Protein AF-C7T5E8-F1 (afdb_monomer_lite)

Structure (mmCIF, N/CA/C/O backbone):
data_AF-C7T5E8-F1
#
_entry.id   AF-C7T5E8-F1
#
loop_
_atom_site.group_PDB
_atom_site.id
_atom_site.type_symbol
_atom_site.label_atom_id
_atom_site.label_alt_id
_atom_site.label_comp_id
_atom_site.label_asym_id
_atom_site.label_entity_id
_atom_site.label_seq_id
_atom_site.pdbx_PDB_ins_code
_atom_site.Cartn_x
_atom_site.Cartn_y
_atom_site.Cartn_z
_atom_site.occupancy
_atom_site.B_iso_or_equiv
_atom_site.auth_seq_id
_atom_site.auth_comp_id
_atom_site.auth_asym_id
_atom_site.auth_atom_id
_atom_site.pdbx_PDB_model_num
ATOM 1 N N . GLY A 1 1 ? 36.983 26.456 6.363 1.00 37.44 1 GLY A N 1
ATOM 2 C CA . GLY A 1 1 ? 35.612 26.609 5.858 1.00 37.44 1 GLY A CA 1
ATOM 3 C C . GLY A 1 1 ? 35.593 26.128 4.434 1.00 37.44 1 GLY A C 1
ATOM 4 O O . GLY A 1 1 ? 36.144 26.817 3.593 1.00 37.44 1 GLY A O 1
ATOM 5 N N . ASN A 1 2 ? 35.015 24.954 4.187 1.00 31.14 2 ASN A N 1
ATOM 6 C CA . ASN A 1 2 ? 34.846 24.414 2.842 1.00 31.14 2 ASN A CA 1
ATOM 7 C C . ASN A 1 2 ? 33.352 24.283 2.570 1.00 31.14 2 ASN A C 1
ATOM 9 O O . ASN A 1 2 ? 32.619 23.663 3.335 1.00 31.14 2 ASN A O 1
ATOM 13 N N . ARG A 1 3 ? 32.925 24.956 1.505 1.00 38.81 3 ARG A N 1
ATOM 14 C CA . ARG A 1 3 ? 31.552 25.073 1.037 1.00 38.81 3 ARG A CA 1
ATOM 15 C C . ARG A 1 3 ? 31.352 23.960 0.006 1.00 38.81 3 ARG A C 1
ATOM 17 O O . ARG A 1 3 ? 31.847 24.087 -1.107 1.00 38.81 3 ARG A O 1
ATOM 24 N N . PHE A 1 4 ? 30.701 22.866 0.393 1.00 39.06 4 PHE A N 1
ATOM 25 C CA . PHE A 1 4 ? 30.144 21.918 -0.571 1.00 39.06 4 PHE A CA 1
ATOM 26 C C . PHE A 1 4 ? 28.792 22.470 -1.017 1.00 39.06 4 PHE A C 1
ATOM 28 O O . PHE A 1 4 ? 27.880 22.640 -0.211 1.00 39.06 4 PHE A O 1
ATOM 35 N N . THR A 1 5 ? 28.705 22.836 -2.290 1.00 43.44 5 THR A N 1
ATOM 36 C CA . THR A 1 5 ? 27.453 23.150 -2.972 1.00 43.44 5 THR A CA 1
ATOM 37 C C . THR A 1 5 ? 26.668 21.851 -3.115 1.00 43.44 5 THR A C 1
ATOM 39 O O . THR A 1 5 ? 27.088 20.956 -3.841 1.00 43.44 5 THR A O 1
ATOM 42 N N . SER A 1 6 ? 25.578 21.730 -2.357 1.00 35.44 6 SER A N 1
ATOM 43 C CA . SER A 1 6 ? 24.585 20.672 -2.534 1.00 35.44 6 SER A CA 1
ATOM 44 C C . SER A 1 6 ? 23.783 20.997 -3.786 1.00 35.44 6 SER A C 1
ATOM 46 O O . SER A 1 6 ? 23.146 22.050 -3.839 1.00 35.44 6 SER A O 1
ATOM 48 N N . ASP A 1 7 ? 23.838 20.113 -4.778 1.00 33.31 7 ASP A N 1
ATOM 49 C CA . ASP A 1 7 ? 22.988 20.181 -5.960 1.00 33.31 7 ASP A CA 1
ATOM 50 C C . ASP A 1 7 ? 21.516 20.186 -5.537 1.00 33.31 7 ASP A C 1
ATOM 52 O O . ASP A 1 7 ? 21.043 19.325 -4.790 1.00 33.31 7 ASP A O 1
ATOM 56 N N . HIS A 1 8 ? 20.802 21.206 -6.003 1.00 39.38 8 HIS A N 1
ATOM 57 C CA . HIS A 1 8 ? 19.356 21.285 -5.938 1.00 39.38 8 HIS A CA 1
ATOM 58 C C . HIS A 1 8 ? 18.768 20.284 -6.935 1.00 39.38 8 HIS A C 1
ATOM 60 O O . HIS A 1 8 ? 18.834 20.497 -8.142 1.00 39.38 8 HIS A O 1
ATOM 66 N N . ILE A 1 9 ? 18.143 19.221 -6.430 1.00 43.09 9 ILE A N 1
ATOM 67 C CA . ILE A 1 9 ? 17.154 18.458 -7.195 1.00 43.09 9 ILE A CA 1
ATOM 68 C C . ILE A 1 9 ? 15.822 19.188 -7.020 1.00 43.09 9 ILE A C 1
ATOM 70 O O . ILE A 1 9 ? 15.066 18.927 -6.087 1.00 43.09 9 ILE A O 1
ATOM 74 N N . THR A 1 10 ? 15.562 20.160 -7.887 1.00 44.50 10 THR A N 1
ATOM 75 C CA . THR A 1 10 ? 14.206 20.646 -8.150 1.00 44.50 10 THR A CA 1
ATOM 76 C C . THR A 1 10 ? 13.697 19.899 -9.365 1.00 44.50 10 THR A C 1
ATOM 78 O O . THR A 1 10 ? 14.121 20.194 -10.478 1.00 44.50 10 THR A O 1
ATOM 81 N N . ASP A 1 11 ? 12.817 18.930 -9.140 1.00 36.00 11 ASP A N 1
ATOM 82 C CA . ASP A 1 11 ? 12.003 18.363 -10.210 1.00 36.00 11 ASP A CA 1
ATOM 83 C C . ASP A 1 11 ? 10.644 17.944 -9.641 1.00 36.00 11 ASP A C 1
ATOM 85 O O . ASP A 1 11 ? 10.347 16.765 -9.455 1.00 36.00 11 ASP A O 1
ATOM 89 N N . VAL A 1 12 ? 9.851 18.954 -9.278 1.00 49.16 12 VAL A N 1
ATOM 90 C CA . VAL A 1 12 ? 8.393 18.880 -9.149 1.00 49.16 12 VAL A CA 1
ATOM 91 C C . VAL A 1 12 ? 7.852 20.260 -9.508 1.00 49.16 12 VAL A C 1
ATOM 93 O O . VAL A 1 12 ? 8.159 21.218 -8.809 1.00 49.16 12 VAL A O 1
ATOM 96 N N . GLU A 1 13 ? 7.061 20.355 -10.578 1.00 35.94 13 GLU A N 1
ATOM 97 C CA . GLU A 1 13 ? 5.831 21.163 -10.587 1.00 35.94 13 GLU A CA 1
ATOM 98 C C . GLU A 1 13 ? 5.009 20.883 -11.858 1.00 35.94 13 GLU A C 1
ATOM 100 O O . GLU A 1 13 ? 5.170 21.507 -12.906 1.00 35.94 13 GLU A O 1
ATOM 105 N N . VAL A 1 14 ? 4.074 19.935 -11.749 1.00 39.88 14 VAL A N 1
ATOM 106 C CA . VAL A 1 14 ? 2.781 20.043 -12.435 1.00 39.88 14 VAL A CA 1
ATOM 107 C C . VAL A 1 14 ? 1.782 20.407 -11.345 1.00 39.88 14 VAL A C 1
ATOM 109 O O . VAL A 1 14 ? 1.580 19.648 -10.402 1.00 39.88 14 VAL A O 1
ATOM 112 N N . GLY A 1 15 ? 1.222 21.611 -11.453 1.00 36.84 15 GLY A N 1
ATOM 113 C CA . GLY A 1 15 ? 0.346 22.219 -10.459 1.00 36.84 15 GLY A CA 1
ATOM 114 C C . GLY A 1 15 ? -0.993 21.503 -10.304 1.00 36.84 15 GLY A C 1
ATOM 115 O O . GLY A 1 15 ? -1.971 21.845 -10.965 1.00 36.84 15 GLY A O 1
ATOM 116 N N . HIS A 1 16 ? -1.050 20.584 -9.350 1.00 42.09 16 HIS A N 1
ATOM 117 C CA . HIS A 1 16 ? -2.255 20.306 -8.583 1.00 42.09 16 HIS A CA 1
ATOM 118 C C . HIS A 1 16 ? -1.984 20.751 -7.148 1.00 42.09 16 HIS A C 1
ATOM 120 O O . HIS A 1 16 ? -0.880 20.563 -6.647 1.00 42.09 16 HIS A O 1
ATOM 126 N N . ALA A 1 17 ? -2.956 21.393 -6.497 1.00 45.25 17 ALA A N 1
ATOM 127 C CA . ALA A 1 17 ? -2.872 21.625 -5.061 1.00 45.25 17 ALA A CA 1
ATOM 128 C C . ALA A 1 17 ? -2.722 20.251 -4.392 1.00 45.25 17 ALA A C 1
ATOM 130 O O . ALA A 1 17 ? -3.687 19.491 -4.360 1.00 45.25 17 ALA A O 1
ATOM 131 N N . GLU A 1 18 ? -1.504 19.895 -3.975 1.00 59.78 18 GLU A N 1
ATOM 132 C CA . GLU A 1 18 ? -1.230 18.592 -3.375 1.00 59.78 18 GLU A CA 1
ATOM 133 C C . GLU A 1 18 ? -2.050 18.488 -2.090 1.00 59.78 18 GLU A C 1
ATOM 135 O O . GLU A 1 18 ? -1.836 19.236 -1.130 1.00 59.78 18 GLU A O 1
ATOM 140 N N . GLU A 1 19 ? -3.038 17.592 -2.080 1.00 67.31 19 GLU A N 1
ATOM 141 C CA . GLU A 1 19 ? -3.729 17.262 -0.843 1.00 67.31 19 GLU A CA 1
ATOM 142 C C . GLU A 1 19 ? -2.700 16.708 0.148 1.00 67.31 19 GLU A C 1
ATOM 144 O O . GLU A 1 19 ? -1.931 15.806 -0.202 1.00 67.31 19 GLU A O 1
ATOM 149 N N . PRO A 1 20 ? -2.656 17.223 1.388 1.00 82.94 20 PRO A N 1
ATOM 150 C CA . PRO A 1 20 ? -1.649 16.792 2.340 1.00 82.94 20 PRO A CA 1
ATOM 151 C C . PRO A 1 20 ? -1.809 15.297 2.632 1.00 82.94 20 PRO A C 1
ATOM 153 O O . PRO A 1 20 ? -2.907 14.812 2.892 1.00 82.94 20 PRO A O 1
ATOM 156 N N . LEU A 1 21 ? -0.707 14.549 2.628 1.00 90.00 21 LEU A N 1
ATOM 157 C CA . LEU A 1 21 ? -0.722 13.161 3.084 1.00 90.00 21 LEU A CA 1
ATOM 158 C C . LEU A 1 21 ? -1.033 13.093 4.582 1.00 90.00 21 LEU A C 1
ATOM 160 O O . LEU A 1 21 ? -0.617 13.946 5.370 1.00 90.00 21 LEU A O 1
ATOM 164 N N . SER A 1 22 ? -1.704 12.019 4.997 1.00 93.25 22 SER A N 1
ATOM 165 C CA . SER A 1 22 ? -1.879 11.725 6.417 1.00 93.25 22 SER A CA 1
ATOM 166 C C . SER A 1 22 ? -0.536 11.424 7.101 1.00 93.25 22 SER A C 1
ATOM 168 O O . SER A 1 22 ? 0.485 11.173 6.444 1.00 93.25 22 SER A O 1
ATOM 170 N N . PHE A 1 23 ? -0.526 11.400 8.436 1.00 92.12 23 PHE A N 1
ATOM 171 C CA . PHE A 1 23 ? 0.673 11.059 9.205 1.00 92.12 23 PHE A CA 1
ATOM 172 C C . PHE A 1 23 ? 1.194 9.655 8.859 1.00 92.12 23 PHE A C 1
ATOM 174 O O . PHE A 1 23 ? 2.372 9.493 8.523 1.00 92.12 23 PHE A O 1
ATOM 181 N N . THR A 1 24 ? 0.316 8.647 8.888 1.00 95.19 24 THR A N 1
ATOM 182 C CA . THR A 1 24 ? 0.683 7.263 8.559 1.00 95.19 24 THR A CA 1
ATOM 183 C C . THR A 1 24 ? 1.133 7.142 7.103 1.00 95.19 24 THR A C 1
ATOM 185 O O . THR A 1 24 ? 2.181 6.545 6.846 1.00 95.19 24 THR A O 1
ATOM 188 N N . SER A 1 25 ? 0.428 7.790 6.166 1.00 96.00 25 SER A N 1
ATOM 189 C CA . SER A 1 25 ? 0.789 7.802 4.741 1.00 96.00 25 SER A CA 1
ATOM 190 C C . SER A 1 25 ? 2.189 8.382 4.518 1.00 96.00 25 SER A C 1
ATOM 192 O O . SER A 1 25 ? 3.021 7.786 3.837 1.00 96.00 25 SER A O 1
ATOM 194 N N . SER A 1 26 ? 2.485 9.510 5.170 1.00 95.62 26 SER A N 1
ATOM 195 C CA . SER A 1 26 ? 3.789 10.178 5.104 1.00 95.62 26 SER A CA 1
ATOM 196 C C . SER A 1 26 ? 4.918 9.309 5.655 1.00 95.62 26 SER A C 1
ATOM 198 O O . SER A 1 26 ? 6.021 9.298 5.108 1.00 95.62 26 SER A O 1
ATOM 200 N N . SER A 1 27 ? 4.667 8.585 6.750 1.00 95.81 27 SER A N 1
ATOM 201 C CA . SER A 1 27 ? 5.660 7.680 7.333 1.00 95.81 27 SER A CA 1
ATOM 202 C C . SER A 1 27 ? 5.959 6.504 6.404 1.00 95.81 27 SER A C 1
ATOM 204 O O . SER A 1 27 ? 7.127 6.177 6.208 1.00 95.81 27 SER A O 1
ATOM 206 N N . ILE A 1 28 ? 4.926 5.889 5.819 1.00 97.38 28 ILE A N 1
ATOM 207 C CA . ILE A 1 28 ? 5.077 4.777 4.870 1.00 97.38 28 ILE A CA 1
ATOM 208 C C . ILE A 1 28 ? 5.841 5.236 3.631 1.00 97.38 28 ILE A C 1
ATOM 210 O O . ILE A 1 28 ? 6.811 4.587 3.243 1.00 97.38 28 ILE A O 1
ATOM 214 N N . LEU A 1 29 ? 5.445 6.371 3.044 1.00 97.44 29 LEU A N 1
ATOM 215 C CA . LEU A 1 29 ? 6.099 6.940 1.869 1.00 97.44 29 LEU A CA 1
ATOM 216 C C . LEU A 1 29 ? 7.603 7.110 2.098 1.00 97.44 29 LEU A C 1
ATOM 218 O O . LEU A 1 29 ? 8.402 6.639 1.294 1.00 97.44 29 LEU A O 1
ATOM 222 N N . LYS A 1 30 ? 7.996 7.725 3.220 1.00 97.25 30 LYS A N 1
ATOM 223 C CA . LYS A 1 30 ? 9.412 7.918 3.564 1.00 97.25 30 LYS A CA 1
ATOM 224 C C . LYS A 1 30 ? 10.162 6.591 3.655 1.00 97.25 30 LYS A C 1
ATOM 226 O O . LYS A 1 30 ? 11.250 6.474 3.102 1.00 97.25 30 LYS A O 1
ATOM 231 N N . SER A 1 31 ? 9.583 5.583 4.310 1.00 97.12 31 SER A N 1
ATOM 232 C CA . SER A 1 31 ? 10.197 4.253 4.401 1.00 97.12 31 SER A CA 1
ATOM 233 C C . SER A 1 31 ? 10.366 3.591 3.031 1.00 97.12 31 SER A C 1
ATOM 235 O O . SER A 1 31 ? 11.420 3.020 2.762 1.00 97.12 31 SER A O 1
ATOM 237 N N . LEU A 1 32 ? 9.365 3.694 2.152 1.00 96.56 32 LEU A N 1
ATOM 238 C CA . LEU A 1 32 ? 9.436 3.157 0.791 1.00 96.56 32 LEU A CA 1
ATOM 239 C C . LEU A 1 32 ? 10.458 3.900 -0.073 1.00 96.56 32 LEU A C 1
ATOM 241 O O . LEU A 1 32 ? 11.189 3.261 -0.824 1.00 96.56 32 LEU A O 1
ATOM 245 N N . MET A 1 33 ? 10.541 5.228 0.042 1.00 95.25 33 MET A N 1
ATOM 246 C CA . MET A 1 33 ? 11.537 6.029 -0.671 1.00 95.25 33 MET A CA 1
ATOM 247 C C . MET A 1 33 ? 12.959 5.632 -0.278 1.00 95.25 33 MET A C 1
ATOM 249 O O . MET A 1 33 ? 13.764 5.379 -1.168 1.00 95.25 33 MET A O 1
ATOM 253 N N . ILE A 1 34 ? 13.233 5.480 1.022 1.00 95.19 34 ILE A N 1
ATOM 254 C CA . ILE A 1 34 ? 14.541 5.025 1.519 1.00 95.19 34 ILE A CA 1
ATOM 255 C C . ILE A 1 34 ? 14.853 3.619 0.992 1.00 95.19 34 ILE A C 1
ATOM 257 O O . ILE A 1 34 ? 15.918 3.391 0.429 1.00 95.19 34 ILE A O 1
ATOM 261 N N . ALA A 1 35 ? 13.915 2.673 1.102 1.00 93.44 35 ALA A N 1
ATOM 262 C CA . ALA A 1 35 ? 14.122 1.316 0.590 1.00 93.44 35 ALA A CA 1
ATOM 263 C C . ALA A 1 35 ? 14.389 1.300 -0.926 1.00 93.44 35 ALA A C 1
ATOM 265 O O . ALA A 1 35 ? 15.216 0.534 -1.412 1.00 93.44 35 ALA A O 1
ATOM 266 N N . LYS A 1 36 ? 13.705 2.167 -1.679 1.00 91.69 36 LYS A N 1
ATOM 267 C CA . LYS A 1 36 ? 13.904 2.355 -3.117 1.00 91.69 36 LYS A CA 1
ATOM 268 C C . LYS A 1 36 ? 15.282 2.955 -3.434 1.00 91.69 36 LYS A C 1
ATOM 270 O O . LYS A 1 36 ? 15.929 2.488 -4.364 1.00 91.69 36 LYS A O 1
ATOM 275 N N . GLU A 1 37 ? 15.735 3.957 -2.684 1.00 92.75 37 GLU A N 1
ATOM 276 C CA . GLU A 1 37 ? 17.076 4.554 -2.830 1.00 92.75 37 GLU A CA 1
ATOM 277 C C . GLU A 1 37 ? 18.184 3.519 -2.580 1.00 92.75 37 GLU A C 1
ATOM 279 O O . GLU A 1 37 ? 19.159 3.457 -3.326 1.00 92.75 37 GLU A O 1
ATOM 284 N N . GLU A 1 38 ? 17.996 2.626 -1.607 1.00 91.25 38 GLU A N 1
ATOM 285 C CA . GLU A 1 38 ? 18.922 1.514 -1.371 1.00 91.25 38 GLU A CA 1
ATOM 286 C C . GLU A 1 38 ? 18.974 0.534 -2.558 1.00 91.25 38 GLU A C 1
ATOM 288 O O . GLU A 1 38 ? 20.048 0.028 -2.889 1.00 91.25 38 GLU A O 1
ATOM 293 N N . LEU A 1 39 ? 17.856 0.284 -3.252 1.00 89.56 39 LEU A N 1
ATOM 294 C CA . LEU A 1 39 ? 17.866 -0.528 -4.479 1.00 89.56 39 LEU A CA 1
ATOM 295 C C . LEU A 1 39 ? 18.622 0.155 -5.625 1.00 89.56 39 LEU A C 1
ATOM 297 O O . LEU A 1 39 ? 19.352 -0.518 -6.359 1.00 89.56 39 LEU A O 1
ATOM 301 N N . GLU A 1 40 ? 18.449 1.472 -5.774 1.00 88.31 40 GLU A N 1
ATOM 302 C CA . GLU A 1 40 ? 19.164 2.287 -6.766 1.00 88.31 40 GLU A CA 1
ATOM 303 C C . GLU A 1 40 ? 20.674 2.225 -6.532 1.00 88.31 40 GLU A C 1
ATOM 305 O O . GLU A 1 40 ? 21.433 1.971 -7.470 1.00 88.31 40 GLU A O 1
ATOM 310 N N . LEU A 1 41 ? 21.102 2.389 -5.277 1.00 88.38 41 LEU A N 1
ATOM 311 C CA . LEU A 1 41 ? 22.512 2.388 -4.894 1.00 88.38 41 LEU A CA 1
ATOM 312 C C . LEU A 1 41 ? 23.197 1.048 -5.191 1.00 88.38 41 LEU A C 1
ATOM 314 O O . LEU A 1 41 ? 24.318 1.016 -5.698 1.00 88.38 41 LEU A O 1
ATOM 318 N N . HIS A 1 42 ? 22.527 -0.064 -4.892 1.00 81.25 42 HIS A N 1
ATOM 319 C CA . HIS A 1 42 ? 23.107 -1.401 -5.024 1.00 81.25 42 HIS A CA 1
ATOM 320 C C . HIS A 1 42 ? 22.947 -2.005 -6.429 1.00 81.25 42 HIS A C 1
ATOM 322 O O . HIS A 1 42 ? 23.328 -3.158 -6.640 1.00 81.25 42 HIS A O 1
ATOM 328 N N . ALA A 1 43 ? 22.389 -1.250 -7.389 1.00 71.25 43 ALA A N 1
ATOM 329 C CA . ALA A 1 43 ? 22.123 -1.684 -8.763 1.00 71.25 43 ALA A CA 1
ATOM 330 C C . ALA A 1 43 ? 21.449 -3.069 -8.838 1.00 71.25 43 ALA A C 1
ATOM 332 O O . ALA A 1 43 ? 21.745 -3.883 -9.721 1.00 71.25 43 ALA A O 1
ATOM 333 N N . ILE A 1 44 ? 20.545 -3.349 -7.893 1.00 70.00 44 ILE A N 1
ATOM 334 C CA . ILE A 1 44 ? 19.860 -4.637 -7.779 1.00 70.00 44 ILE A CA 1
ATOM 335 C C . ILE A 1 44 ? 18.876 -4.750 -8.947 1.00 70.00 44 ILE A C 1
ATOM 337 O O . ILE A 1 44 ? 17.741 -4.290 -8.885 1.00 70.00 44 ILE A O 1
ATOM 341 N N . ARG A 1 45 ? 19.322 -5.358 -10.049 1.00 61.28 45 ARG A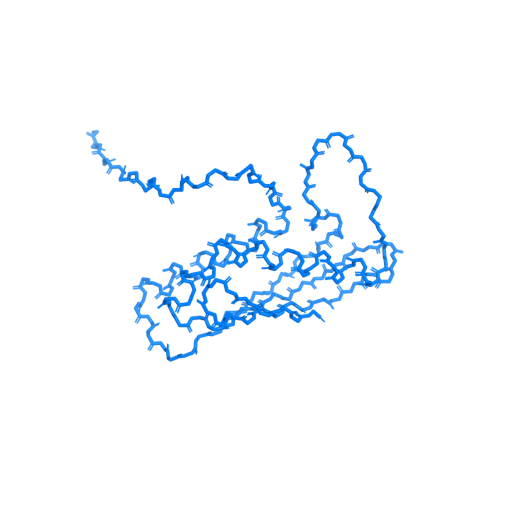 N 1
ATOM 342 C CA . ARG A 1 45 ? 18.491 -5.655 -11.224 1.00 61.28 45 ARG A CA 1
ATOM 343 C C . ARG A 1 45 ? 17.921 -7.058 -11.117 1.00 61.28 45 ARG A C 1
ATOM 345 O O . ARG A 1 45 ? 18.389 -7.985 -11.775 1.00 61.28 45 ARG A O 1
ATOM 352 N N . THR A 1 46 ? 16.911 -7.223 -10.276 1.00 67.44 46 THR A N 1
ATOM 353 C CA . THR A 1 46 ? 16.065 -8.418 -10.318 1.00 67.44 46 THR A CA 1
ATOM 354 C C . THR A 1 46 ? 14.932 -8.186 -11.317 1.00 67.44 46 THR A C 1
ATOM 356 O O . THR A 1 46 ? 14.489 -7.059 -11.511 1.00 67.44 46 THR A O 1
ATOM 359 N N . GLY A 1 47 ? 14.471 -9.244 -11.991 1.00 74.00 47 GLY A N 1
ATOM 360 C CA . GLY A 1 47 ? 13.369 -9.120 -12.956 1.00 74.00 47 GLY A CA 1
ATOM 361 C C . GLY A 1 47 ? 12.040 -8.715 -12.308 1.00 74.00 47 GLY A C 1
ATOM 362 O O . GLY A 1 47 ? 11.221 -8.081 -12.963 1.00 74.00 47 GLY A O 1
ATOM 363 N N . HIS A 1 48 ? 11.851 -9.047 -11.024 1.00 84.25 48 HIS A N 1
ATOM 364 C CA . HIS A 1 48 ? 10.671 -8.717 -10.225 1.00 84.25 48 HIS A CA 1
ATOM 365 C C . HIS A 1 48 ? 11.071 -8.557 -8.751 1.00 84.25 48 HIS A C 1
ATOM 367 O O . HIS A 1 48 ? 11.405 -9.537 -8.083 1.00 84.25 48 HIS A O 1
ATOM 373 N N . SER A 1 49 ? 11.057 -7.325 -8.247 1.00 90.44 49 SER A N 1
ATOM 374 C CA . SER A 1 49 ? 11.269 -7.000 -6.834 1.00 90.44 49 SER A CA 1
ATOM 375 C C . SER A 1 49 ? 9.944 -6.809 -6.103 1.00 90.44 49 SER A C 1
ATOM 377 O O . SER A 1 49 ? 9.004 -6.217 -6.638 1.00 90.44 49 SER A O 1
ATOM 379 N N . HIS A 1 50 ? 9.906 -7.253 -4.847 1.00 94.00 50 HIS A N 1
ATOM 380 C CA . HIS A 1 50 ? 8.807 -7.018 -3.917 1.00 94.00 50 HIS A CA 1
ATOM 381 C C . HIS A 1 50 ? 9.351 -6.361 -2.643 1.00 94.00 50 HIS A C 1
ATOM 383 O O . HIS A 1 50 ? 10.306 -6.859 -2.048 1.00 94.00 50 HIS A O 1
ATOM 389 N N . MET A 1 51 ? 8.747 -5.246 -2.229 1.00 95.19 51 MET A N 1
ATOM 390 C CA . MET A 1 51 ? 9.029 -4.590 -0.949 1.00 95.19 51 MET A CA 1
ATOM 391 C C . MET A 1 51 ? 7.964 -4.927 0.096 1.00 95.19 51 MET A C 1
ATOM 393 O O . MET A 1 51 ? 6.777 -4.826 -0.183 1.00 95.19 51 MET A O 1
ATOM 397 N N . TYR A 1 52 ? 8.378 -5.240 1.321 1.00 97.19 52 TYR A N 1
ATOM 398 C CA . TYR A 1 52 ? 7.468 -5.478 2.442 1.00 97.19 52 TYR A CA 1
ATOM 399 C C . TYR A 1 52 ? 7.812 -4.554 3.613 1.00 97.19 52 TYR A C 1
ATOM 401 O O . TYR A 1 52 ? 8.951 -4.541 4.083 1.00 97.19 52 TYR A O 1
ATOM 409 N N . LEU A 1 53 ? 6.821 -3.810 4.104 1.00 97.62 53 LEU A N 1
ATOM 410 C CA . LEU A 1 53 ? 6.933 -2.929 5.263 1.00 97.62 53 LEU A CA 1
ATOM 411 C C . LEU A 1 53 ? 5.981 -3.391 6.372 1.00 97.62 53 LEU A C 1
ATOM 413 O O . LEU A 1 53 ? 4.773 -3.495 6.180 1.00 97.62 53 LEU A O 1
ATOM 417 N N . CYS A 1 54 ? 6.518 -3.622 7.569 1.00 97.19 54 CYS A N 1
ATOM 418 C CA . CYS A 1 54 ? 5.729 -3.962 8.750 1.00 97.19 54 CYS A CA 1
ATOM 419 C C . CYS A 1 54 ? 5.764 -2.808 9.754 1.00 97.19 54 CYS A C 1
ATOM 421 O O . CYS A 1 54 ? 6.813 -2.513 10.332 1.00 97.19 54 CYS A O 1
ATOM 423 N N . ILE A 1 55 ? 4.618 -2.174 9.991 1.00 96.38 55 ILE A N 1
ATOM 424 C CA . ILE A 1 55 ? 4.473 -1.147 11.019 1.00 96.38 5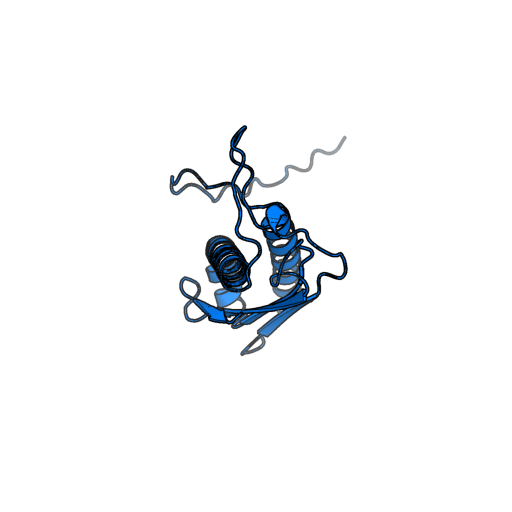5 ILE A CA 1
ATOM 425 C C . ILE A 1 55 ? 4.166 -1.837 12.345 1.00 96.38 55 ILE A C 1
ATOM 427 O O . ILE A 1 55 ? 3.063 -2.325 12.580 1.00 96.38 55 ILE A O 1
ATOM 431 N N . LEU A 1 56 ? 5.163 -1.859 13.228 1.00 94.62 56 LEU A N 1
ATOM 432 C CA . LEU A 1 56 ? 5.043 -2.484 14.547 1.00 94.62 56 LEU A CA 1
ATOM 433 C C . LEU A 1 56 ? 4.207 -1.650 15.522 1.00 94.62 56 LEU A C 1
ATOM 435 O O . LEU A 1 56 ? 3.578 -2.191 16.429 1.00 94.62 56 LEU A O 1
ATOM 439 N N . LYS A 1 57 ? 4.219 -0.325 15.352 1.00 95.19 57 LYS A N 1
ATOM 440 C CA . LYS A 1 57 ? 3.461 0.596 16.195 1.00 95.19 57 LYS A CA 1
ATOM 441 C C . LYS A 1 57 ? 2.003 0.635 15.744 1.00 95.19 57 LYS A C 1
ATOM 443 O O . LYS A 1 57 ? 1.723 0.886 14.576 1.00 95.19 57 LYS A O 1
ATOM 448 N N . GLU A 1 58 ? 1.086 0.483 16.688 1.00 96.44 58 GLU A N 1
ATOM 449 C CA . GLU A 1 58 ? -0.343 0.701 16.459 1.00 96.44 58 GLU A CA 1
ATOM 450 C C . GLU A 1 58 ? -0.614 2.108 15.903 1.00 96.44 58 GLU A C 1
ATOM 452 O O . GLU A 1 58 ? -0.065 3.096 16.397 1.00 96.44 58 GLU A O 1
ATOM 457 N N . GLN A 1 59 ? -1.435 2.179 14.857 1.00 96.06 59 GLN A N 1
ATOM 458 C CA . GLN A 1 59 ? -1.882 3.418 14.222 1.00 96.06 59 GLN A CA 1
ATOM 459 C C . GLN A 1 59 ? -3.346 3.652 14.591 1.00 96.06 59 GLN A C 1
ATOM 461 O O . GLN A 1 59 ? -4.135 2.707 14.606 1.00 96.06 59 GLN A O 1
ATOM 466 N N . LYS A 1 60 ? -3.741 4.891 14.880 1.00 94.62 60 LYS A N 1
ATOM 467 C CA . LYS A 1 60 ? -5.166 5.205 15.020 1.00 94.62 60 LYS A CA 1
ATOM 468 C C . LYS A 1 60 ? -5.792 5.264 13.635 1.00 94.62 60 LYS A C 1
ATOM 470 O O . LYS A 1 60 ? -5.144 5.707 12.692 1.00 94.62 60 LYS A O 1
ATOM 475 N N . LEU A 1 61 ? -7.067 4.896 13.514 1.00 93.12 61 LEU A N 1
ATOM 476 C CA . LEU A 1 61 ? -7.791 5.027 12.241 1.00 93.12 61 LEU A CA 1
ATOM 477 C C . LEU A 1 61 ? -7.718 6.463 11.681 1.00 93.12 61 LEU A C 1
ATOM 479 O O . LEU A 1 61 ? -7.516 6.659 10.488 1.00 93.12 61 LEU A O 1
ATOM 483 N N . LEU A 1 62 ? -7.785 7.464 12.563 1.00 92.06 62 LEU A N 1
ATOM 484 C CA . LEU A 1 62 ? -7.664 8.881 12.205 1.00 92.06 62 LEU A CA 1
ATOM 485 C C . LEU A 1 62 ? -6.277 9.278 11.671 1.00 92.06 62 LEU A C 1
ATOM 487 O O . LEU A 1 62 ? -6.178 10.268 10.955 1.00 92.06 62 LEU A O 1
ATOM 491 N N . ASP A 1 63 ? -5.215 8.515 11.954 1.00 93.19 63 ASP A N 1
ATOM 492 C CA . ASP A 1 63 ? -3.866 8.810 11.442 1.00 93.19 63 ASP A CA 1
ATOM 493 C C . ASP A 1 63 ? -3.751 8.533 9.924 1.00 93.19 63 ASP A C 1
ATOM 495 O O . ASP A 1 63 ? -2.783 8.953 9.274 1.00 93.19 63 ASP A O 1
ATOM 499 N N . LEU A 1 64 ? -4.749 7.853 9.339 1.00 93.19 64 LEU A N 1
ATOM 500 C CA . LEU A 1 64 ? -4.920 7.665 7.895 1.00 93.19 64 LEU A CA 1
ATOM 501 C C . LEU A 1 64 ? -5.615 8.849 7.207 1.00 93.19 64 LEU A C 1
ATOM 503 O O . LEU A 1 64 ? -5.576 8.931 5.984 1.00 93.19 64 LEU A O 1
ATOM 507 N N . VAL A 1 65 ? -6.203 9.784 7.959 1.00 91.19 65 VAL A N 1
ATOM 508 C CA . VAL A 1 65 ? -6.913 10.936 7.393 1.00 91.19 65 VAL A CA 1
ATOM 509 C C . VAL A 1 65 ? -5.979 12.149 7.311 1.00 91.19 65 VAL A C 1
ATOM 511 O O . VAL A 1 65 ? -5.318 12.489 8.298 1.00 91.19 65 VAL A O 1
ATOM 514 N N . PRO A 1 66 ? -5.881 12.818 6.149 1.00 86.25 66 PRO A N 1
ATOM 515 C CA . PRO A 1 66 ? -5.221 14.112 6.024 1.00 86.25 66 PRO A CA 1
ATOM 516 C C . PRO A 1 66 ? -5.737 15.140 7.032 1.00 86.25 66 PRO A C 1
ATOM 518 O O . PRO A 1 66 ? -6.942 15.345 7.169 1.00 86.25 66 PRO A O 1
ATOM 521 N N . VAL A 1 67 ? -4.834 15.848 7.712 1.00 73.62 67 VAL A N 1
ATOM 522 C CA . VAL A 1 67 ? -5.236 16.947 8.600 1.00 73.62 67 VAL A CA 1
ATOM 523 C C . VAL A 1 67 ? -5.514 18.190 7.751 1.00 73.62 67 VAL A C 1
ATOM 525 O O . VAL A 1 67 ? -4.600 18.940 7.416 1.00 73.62 67 VAL A O 1
ATOM 528 N N . SER A 1 68 ? -6.779 18.426 7.403 1.00 65.88 68 SER A N 1
ATOM 529 C CA . SER A 1 68 ? -7.228 19.633 6.700 1.00 65.88 68 SER A CA 1
ATOM 530 C C . SER A 1 68 ? -7.864 20.638 7.671 1.00 65.88 68 SER A C 1
ATOM 532 O O . SER A 1 68 ? -9.083 20.694 7.836 1.00 65.88 68 SER A O 1
ATOM 534 N N . GLY A 1 69 ? -7.038 21.457 8.329 1.00 62.25 69 GLY A N 1
ATOM 535 C CA . GLY A 1 69 ? -7.507 22.559 9.182 1.00 62.25 69 GLY A CA 1
ATOM 536 C C . GLY A 1 69 ? -8.478 22.146 10.305 1.00 62.25 69 GLY A C 1
ATOM 537 O O . GLY A 1 69 ? -8.529 20.995 10.720 1.00 62.25 69 GLY A O 1
ATOM 538 N N . ASN A 1 70 ? -9.251 23.107 10.820 1.00 56.22 70 ASN A N 1
ATOM 539 C CA . ASN A 1 70 ? -10.077 22.973 12.034 1.00 56.22 70 ASN A CA 1
ATOM 540 C C . ASN A 1 70 ? -11.382 22.161 11.842 1.00 56.22 70 ASN A C 1
ATOM 542 O O . ASN A 1 70 ? -12.371 22.405 12.534 1.00 56.22 70 ASN A O 1
ATOM 546 N N . THR A 1 71 ? -11.416 21.241 10.876 1.00 59.69 71 THR A N 1
ATOM 547 C CA . THR A 1 71 ? -12.601 20.429 10.583 1.00 59.69 71 THR A CA 1
ATOM 548 C C . THR A 1 71 ? -12.540 19.114 11.353 1.00 59.69 71 THR A C 1
ATOM 550 O O . THR A 1 71 ? -11.591 18.344 11.237 1.00 59.69 71 THR A O 1
ATOM 553 N N . VAL A 1 72 ? -13.553 18.867 12.185 1.00 62.19 72 VAL A N 1
ATOM 554 C CA . VAL A 1 72 ? -13.756 17.555 12.804 1.00 62.19 72 VAL A CA 1
ATOM 555 C C . VAL A 1 72 ? -14.309 16.645 11.715 1.00 62.19 72 VAL A C 1
ATOM 557 O O . VAL A 1 72 ? -15.458 16.801 11.308 1.00 62.19 72 VAL A O 1
ATOM 560 N N . VAL A 1 73 ? -13.476 15.740 11.204 1.00 69.00 73 VAL A N 1
ATOM 561 C CA . VAL A 1 73 ? -13.914 14.711 10.259 1.00 69.00 73 VAL A CA 1
ATOM 562 C C . VAL A 1 73 ? -14.541 13.582 11.071 1.00 69.00 73 VAL A C 1
ATOM 564 O O . VAL A 1 73 ? -13.862 12.950 11.880 1.00 69.00 73 VAL A O 1
ATOM 567 N N . ASP A 1 74 ? -15.841 13.358 10.887 1.00 78.50 74 ASP A N 1
ATOM 568 C CA . ASP A 1 74 ? -16.521 12.184 11.432 1.00 78.50 74 ASP A CA 1
ATOM 569 C C . ASP A 1 74 ? -16.156 10.971 10.570 1.00 78.50 74 ASP A C 1
ATOM 571 O O . ASP A 1 74 ? -16.571 10.860 9.416 1.00 78.50 74 ASP A O 1
ATOM 575 N N . VAL A 1 75 ? -15.292 10.109 11.101 1.00 83.62 75 VAL A N 1
ATOM 576 C CA . VAL A 1 75 ? -14.785 8.926 10.400 1.00 83.62 75 VAL A CA 1
ATOM 577 C C . VAL A 1 75 ? -15.499 7.702 10.953 1.00 83.62 75 VAL A C 1
ATOM 579 O O . VAL A 1 75 ? -15.369 7.388 12.140 1.00 83.62 75 VAL A O 1
ATOM 582 N N . GLY A 1 76 ? -16.216 6.987 10.084 1.00 87.81 76 GLY A N 1
ATOM 583 C CA . GLY A 1 76 ? -16.838 5.708 10.422 1.00 87.81 76 GLY A CA 1
ATOM 584 C C . GLY A 1 76 ? -15.821 4.720 11.001 1.00 87.81 76 GLY A C 1
ATOM 585 O O . GLY A 1 76 ? -14.686 4.628 10.540 1.00 87.81 76 GLY A O 1
ATOM 586 N N . GLN A 1 77 ? -16.212 3.986 12.042 1.00 90.25 77 GLN A N 1
ATOM 587 C CA . GLN A 1 77 ? -15.339 3.018 12.727 1.00 90.25 77 GLN A CA 1
ATOM 588 C C . GLN A 1 77 ? -15.521 1.582 12.195 1.00 90.25 77 GLN A C 1
ATOM 590 O O . GLN A 1 77 ? -15.093 0.617 12.831 1.00 90.25 77 GLN A O 1
ATOM 595 N N . ASP A 1 78 ? -16.209 1.421 11.064 1.00 94.62 78 ASP A N 1
ATOM 596 C CA . ASP A 1 78 ? -16.485 0.138 10.421 1.00 94.62 78 ASP A CA 1
ATOM 597 C C . ASP A 1 78 ? -15.361 -0.294 9.458 1.00 94.62 78 ASP A C 1
ATOM 599 O O . ASP A 1 78 ? -14.531 0.504 9.014 1.00 94.62 78 ASP A O 1
ATOM 603 N N . GLU A 1 79 ? -15.343 -1.584 9.118 1.00 95.62 79 GLU A N 1
ATOM 604 C CA . GLU A 1 79 ? -14.336 -2.173 8.229 1.00 95.62 79 GLU A CA 1
ATOM 605 C C . GLU A 1 79 ? -14.332 -1.558 6.820 1.00 95.62 79 GLU A C 1
ATOM 607 O O . GLU A 1 79 ? -13.263 -1.424 6.224 1.00 95.62 79 GLU A O 1
ATOM 612 N N . ALA A 1 80 ? -15.489 -1.155 6.280 1.00 96.06 80 ALA A N 1
ATOM 613 C CA . ALA A 1 80 ? -15.571 -0.580 4.937 1.00 96.06 80 ALA A CA 1
ATOM 614 C C . ALA A 1 80 ? -14.936 0.818 4.878 1.00 96.06 80 ALA A C 1
ATOM 616 O O . ALA A 1 80 ? -14.252 1.150 3.901 1.00 96.06 80 ALA A O 1
ATOM 617 N N . THR A 1 81 ? -15.092 1.607 5.945 1.00 95.06 81 THR A N 1
ATOM 618 C CA . THR A 1 81 ? -14.389 2.883 6.110 1.00 95.06 81 THR A CA 1
ATOM 619 C C . THR A 1 81 ? -12.874 2.668 6.190 1.00 95.06 81 THR A C 1
ATOM 621 O O . THR A 1 81 ? -12.125 3.317 5.457 1.00 95.06 81 THR A O 1
ATOM 624 N N . ALA A 1 82 ? -12.405 1.702 6.991 1.00 96.12 82 ALA A N 1
ATOM 625 C CA . ALA A 1 82 ? -10.979 1.370 7.072 1.00 96.12 82 ALA A CA 1
ATOM 626 C C . ALA A 1 82 ? -10.404 0.906 5.724 1.00 96.12 82 ALA A C 1
ATOM 628 O O . ALA A 1 82 ? -9.351 1.387 5.305 1.00 96.12 82 ALA A O 1
ATOM 629 N N . CYS A 1 83 ? -11.122 0.038 5.004 1.00 97.25 83 CYS A N 1
ATOM 630 C CA . CYS A 1 83 ? -10.735 -0.416 3.669 1.00 97.25 83 CYS A CA 1
ATOM 631 C C . CYS A 1 83 ? -10.590 0.752 2.690 1.00 97.25 83 CYS A C 1
ATOM 633 O O . CYS A 1 83 ? -9.625 0.799 1.930 1.00 97.25 83 CYS A O 1
ATOM 635 N N . SER A 1 84 ? -11.541 1.690 2.701 1.00 96.38 84 SER A N 1
ATOM 636 C CA . SER A 1 84 ? -11.514 2.862 1.821 1.00 96.38 84 SER A CA 1
ATOM 637 C C . SER A 1 84 ? -10.299 3.747 2.103 1.00 96.38 84 SER A C 1
ATOM 639 O O . SER A 1 84 ? -9.563 4.072 1.174 1.00 96.38 84 SER A O 1
ATOM 641 N N . LEU A 1 85 ? -10.026 4.048 3.377 1.00 96.12 85 LEU A N 1
ATOM 642 C CA . LEU A 1 85 ? -8.878 4.868 3.781 1.00 96.12 85 LEU A CA 1
ATOM 643 C C . LEU A 1 85 ? -7.536 4.207 3.442 1.00 96.12 85 LEU A C 1
ATOM 645 O O . LEU A 1 85 ? -6.621 4.863 2.949 1.00 96.12 85 LEU A O 1
ATOM 649 N N . LEU A 1 86 ? -7.411 2.898 3.675 1.00 97.94 86 LEU A N 1
ATOM 650 C CA . LEU A 1 86 ? -6.205 2.138 3.342 1.00 97.94 86 LEU A CA 1
ATOM 651 C C . LEU A 1 86 ? -5.961 2.080 1.828 1.00 97.94 86 LEU A C 1
ATOM 653 O O . LEU A 1 86 ? -4.816 2.218 1.389 1.00 97.94 86 LEU A O 1
ATOM 657 N N . LYS A 1 87 ? -7.026 1.921 1.029 1.00 98.12 87 LYS A N 1
ATOM 658 C CA . LYS A 1 87 ? -6.946 1.980 -0.438 1.00 98.12 87 LYS A CA 1
ATOM 659 C C . LYS A 1 87 ? -6.521 3.359 -0.917 1.00 98.12 87 LYS A C 1
ATOM 661 O O . LYS A 1 87 ? -5.602 3.456 -1.722 1.00 98.12 87 LYS A O 1
ATOM 666 N N . GLU A 1 88 ? -7.145 4.414 -0.405 1.00 96.56 88 GLU A N 1
ATOM 667 C CA . GLU A 1 88 ? -6.811 5.791 -0.771 1.00 96.56 88 GLU A CA 1
ATOM 668 C C . GLU A 1 88 ? -5.358 6.134 -0.419 1.00 96.56 88 GLU A C 1
ATOM 670 O O . GLU A 1 88 ? -4.628 6.657 -1.261 1.00 96.56 88 GLU A O 1
ATOM 675 N N . MET A 1 89 ? -4.903 5.760 0.782 1.00 96.88 89 MET A N 1
ATOM 676 C CA . MET A 1 89 ? -3.502 5.887 1.190 1.00 96.88 89 MET A CA 1
ATOM 677 C C . MET A 1 89 ? -2.564 5.219 0.178 1.00 96.88 89 MET A C 1
ATOM 679 O O . MET A 1 89 ? -1.577 5.822 -0.242 1.00 96.88 89 MET A O 1
ATOM 683 N N . ALA A 1 90 ? -2.846 3.973 -0.208 1.00 98.06 90 ALA A N 1
ATOM 684 C CA . ALA A 1 90 ? -1.999 3.240 -1.140 1.00 98.06 90 ALA A CA 1
ATOM 685 C C . ALA A 1 90 ? -1.959 3.877 -2.534 1.00 98.06 90 ALA A C 1
ATOM 687 O O . ALA A 1 90 ? -0.879 3.966 -3.120 1.00 98.06 90 ALA A O 1
ATOM 688 N N . LEU A 1 91 ? -3.101 4.363 -3.031 1.00 97.12 91 LEU A N 1
ATOM 689 C CA . LEU A 1 91 ? -3.193 5.076 -4.305 1.00 97.12 91 LEU A CA 1
ATOM 690 C C . LEU A 1 91 ? -2.369 6.370 -4.278 1.00 97.12 91 LEU A C 1
ATOM 692 O O . LEU A 1 91 ? -1.495 6.543 -5.125 1.00 97.12 91 LEU A O 1
ATOM 696 N N . LYS A 1 92 ? -2.559 7.216 -3.257 1.00 96.19 92 LYS A N 1
ATOM 697 C CA . LYS A 1 92 ? -1.812 8.475 -3.087 1.00 96.19 92 LYS A CA 1
ATOM 698 C C . LYS A 1 92 ? -0.304 8.246 -2.975 1.00 96.19 92 LYS A C 1
ATOM 700 O O . LYS A 1 92 ? 0.491 8.969 -3.563 1.00 96.19 92 LYS A O 1
ATOM 705 N N . ILE A 1 93 ? 0.120 7.211 -2.248 1.00 97.12 93 ILE A N 1
ATOM 706 C CA . ILE A 1 93 ? 1.541 6.843 -2.186 1.00 97.12 93 ILE A CA 1
ATOM 707 C C . ILE A 1 93 ? 2.032 6.380 -3.561 1.00 97.12 93 ILE A C 1
ATOM 709 O O . ILE A 1 93 ? 3.109 6.793 -3.992 1.00 97.12 93 ILE A O 1
ATOM 713 N N . HIS A 1 94 ? 1.264 5.541 -4.263 1.00 97.62 94 HIS A N 1
ATOM 714 C CA . HIS A 1 94 ? 1.646 5.029 -5.576 1.00 97.62 94 HIS A CA 1
ATOM 715 C C . HIS A 1 94 ? 1.815 6.139 -6.619 1.00 97.62 94 HIS A C 1
ATOM 717 O O . HIS A 1 94 ? 2.754 6.060 -7.407 1.00 97.62 94 HIS A O 1
ATOM 723 N N . GLU A 1 95 ? 0.993 7.189 -6.596 1.00 96.25 95 GLU A N 1
ATOM 724 C CA . GLU A 1 95 ? 1.159 8.362 -7.469 1.00 96.25 95 GLU A CA 1
ATOM 725 C C . GLU A 1 95 ? 2.559 8.990 -7.348 1.00 96.25 95 GLU A C 1
ATOM 727 O O . GLU A 1 95 ? 3.131 9.434 -8.343 1.00 96.25 95 GLU A O 1
ATOM 732 N N . LEU A 1 96 ? 3.153 8.956 -6.152 1.00 95.56 96 LEU A N 1
ATOM 733 C CA . LEU A 1 96 ? 4.445 9.581 -5.859 1.00 95.56 96 LEU A CA 1
ATOM 734 C C . LEU A 1 96 ? 5.650 8.681 -6.171 1.00 95.56 96 LEU A C 1
ATOM 736 O O . LEU A 1 96 ? 6.714 9.173 -6.551 1.00 95.56 96 LEU A O 1
ATOM 740 N N . VAL A 1 97 ? 5.521 7.361 -5.997 1.00 94.88 97 VAL A N 1
ATOM 741 C CA . VAL A 1 97 ? 6.662 6.425 -6.118 1.00 94.88 97 VAL A CA 1
ATOM 742 C C . VAL A 1 97 ? 6.548 5.429 -7.267 1.00 94.88 97 VAL A C 1
ATOM 744 O O . VAL A 1 97 ? 7.556 4.827 -7.642 1.00 94.88 97 VAL A O 1
ATOM 747 N N . GLY A 1 98 ? 5.361 5.257 -7.850 1.00 95.94 98 GLY A N 1
ATOM 748 C CA . GLY A 1 98 ? 5.034 4.191 -8.797 1.00 95.94 98 GLY A CA 1
ATOM 749 C C . GLY A 1 98 ? 5.954 4.151 -10.013 1.00 95.94 98 GLY A C 1
ATOM 750 O O . GLY A 1 9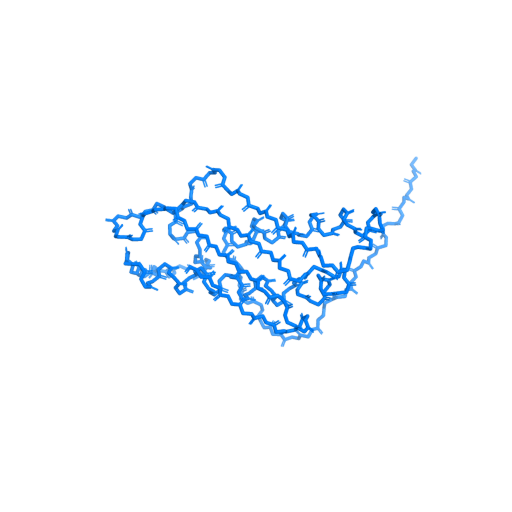8 ? 6.499 3.093 -10.339 1.00 95.94 98 GLY A O 1
ATOM 751 N N . ALA A 1 99 ? 6.204 5.304 -10.639 1.00 95.56 99 ALA A N 1
ATOM 752 C CA . ALA A 1 99 ? 7.007 5.377 -11.858 1.00 95.56 99 ALA A CA 1
ATOM 753 C C . ALA A 1 99 ? 8.466 4.978 -11.593 1.00 95.56 99 ALA A C 1
ATOM 755 O O . ALA A 1 99 ? 9.058 4.190 -12.334 1.00 95.56 99 ALA A O 1
ATOM 756 N N . ARG A 1 100 ? 9.028 5.469 -10.481 1.00 93.06 100 ARG A N 1
ATOM 757 C CA . ARG A 1 100 ? 10.403 5.160 -10.064 1.00 93.06 100 ARG A CA 1
ATOM 758 C C . ARG A 1 100 ? 10.535 3.700 -9.631 1.00 93.06 100 ARG A C 1
ATOM 760 O O . ARG A 1 100 ? 11.479 3.027 -10.025 1.00 93.06 100 ARG A O 1
ATOM 767 N N . MET A 1 101 ? 9.555 3.180 -8.894 1.00 93.69 101 MET A N 1
ATOM 768 C CA . MET A 1 101 ? 9.488 1.763 -8.529 1.00 93.69 101 MET A CA 1
ATOM 769 C C . MET A 1 101 ? 9.430 0.850 -9.759 1.00 93.69 101 MET A C 1
ATOM 771 O O . MET A 1 101 ? 10.159 -0.136 -9.821 1.00 93.69 101 MET A O 1
ATOM 775 N N . HIS A 1 102 ? 8.629 1.198 -10.767 1.00 93.06 102 HIS A N 1
ATOM 776 C CA . HIS A 1 102 ? 8.537 0.427 -12.007 1.00 93.06 102 HIS A CA 1
ATOM 777 C C . HIS A 1 102 ? 9.864 0.418 -12.776 1.00 93.06 102 HIS A C 1
ATOM 779 O O . HIS A 1 102 ? 10.287 -0.630 -13.259 1.00 93.06 102 HIS A O 1
ATOM 785 N N . HIS A 1 103 ? 10.568 1.555 -12.836 1.00 91.31 103 HIS A N 1
ATOM 786 C CA . HIS A 1 103 ? 11.904 1.629 -13.439 1.00 91.31 103 HIS A CA 1
ATOM 787 C C . HIS A 1 103 ? 12.909 0.678 -12.765 1.00 91.31 103 HIS A C 1
ATOM 789 O O . HIS A 1 103 ? 13.754 0.084 -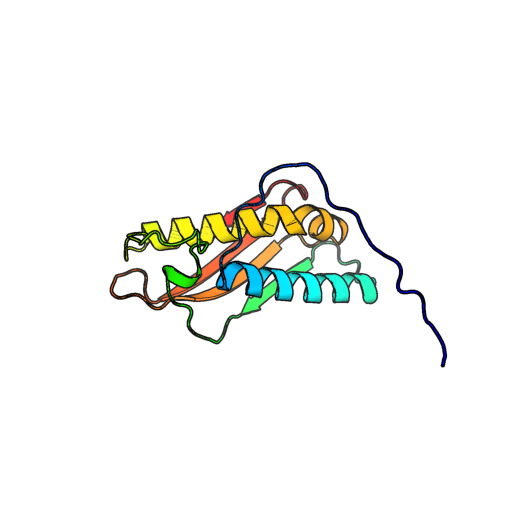13.432 1.00 91.31 103 HIS A O 1
ATOM 795 N N . LEU A 1 104 ? 12.765 0.472 -11.455 1.00 91.19 104 LEU A N 1
ATOM 796 C CA . LEU A 1 104 ? 13.577 -0.448 -10.653 1.00 91.19 104 LEU A CA 1
ATOM 797 C C . LEU A 1 104 ? 13.028 -1.879 -10.615 1.00 91.19 104 LEU A C 1
ATOM 799 O O . LEU A 1 104 ? 13.487 -2.694 -9.820 1.00 91.19 104 LEU A O 1
ATOM 803 N N . SER A 1 105 ? 12.050 -2.207 -11.466 1.00 92.19 105 SER A N 1
ATOM 804 C CA . SER A 1 105 ? 11.402 -3.526 -11.511 1.00 92.19 105 SER A CA 1
ATOM 805 C C . SER A 1 105 ? 10.729 -3.934 -10.190 1.00 92.19 105 SER A C 1
ATOM 807 O O . SER A 1 105 ? 10.532 -5.120 -9.925 1.00 92.19 105 SER A O 1
ATOM 809 N N . VAL A 1 106 ? 10.340 -2.964 -9.356 1.00 93.75 106 VAL A N 1
ATOM 810 C CA . VAL A 1 106 ? 9.518 -3.187 -8.160 1.00 93.75 106 VAL A CA 1
ATOM 811 C C . VAL A 1 106 ? 8.062 -3.290 -8.603 1.00 93.75 106 VAL A C 1
ATOM 813 O O . VAL A 1 106 ? 7.375 -2.286 -8.810 1.00 93.75 106 VAL A O 1
ATOM 816 N N . CYS A 1 107 ? 7.604 -4.526 -8.789 1.00 93.81 107 CYS A N 1
ATOM 817 C CA . CYS A 1 107 ? 6.262 -4.828 -9.284 1.00 93.81 107 CYS A CA 1
ATOM 818 C C . CYS A 1 107 ? 5.212 -4.870 -8.171 1.00 93.81 107 CYS A C 1
ATOM 820 O O . CYS A 1 107 ? 4.018 -4.826 -8.454 1.00 93.81 107 CYS A O 1
ATOM 822 N N . GLN A 1 108 ? 5.632 -4.960 -6.909 1.00 96.44 108 GLN A N 1
ATOM 823 C CA . GLN A 1 108 ? 4.720 -5.000 -5.775 1.00 96.44 108 GLN A CA 1
ATOM 824 C C . GLN A 1 108 ? 5.360 -4.367 -4.542 1.00 96.44 108 GLN A C 1
ATOM 826 O O . GLN A 1 108 ? 6.566 -4.501 -4.310 1.00 96.44 108 GLN A O 1
ATOM 831 N N . TRP A 1 109 ? 4.542 -3.707 -3.731 1.00 97.88 109 TRP A N 1
ATOM 832 C CA . TRP A 1 109 ? 4.890 -3.372 -2.360 1.00 97.88 109 TRP A CA 1
ATOM 833 C C . TRP A 1 109 ? 3.714 -3.651 -1.432 1.00 97.88 109 TRP A C 1
ATOM 835 O O . TRP A 1 109 ? 2.554 -3.508 -1.813 1.00 97.88 109 TRP A O 1
ATOM 845 N N . GLU A 1 110 ? 4.025 -4.060 -0.211 1.00 98.38 110 GLU A N 1
ATOM 846 C CA . GLU A 1 110 ? 3.047 -4.402 0.808 1.00 98.38 110 GLU A CA 1
ATOM 847 C C . GLU A 1 110 ? 3.323 -3.643 2.101 1.00 98.38 110 GLU A C 1
ATOM 849 O O . GLU A 1 110 ? 4.472 -3.517 2.532 1.00 98.38 110 GLU A O 1
ATOM 854 N N . VAL A 1 111 ? 2.250 -3.208 2.761 1.00 98.44 111 VAL A N 1
ATOM 855 C CA . VAL A 1 111 ? 2.290 -2.711 4.135 1.00 98.44 111 VAL A CA 1
ATOM 856 C C . VAL A 1 111 ? 1.394 -3.559 5.019 1.00 98.44 111 VAL A C 1
ATOM 858 O O . VAL A 1 111 ? 0.197 -3.684 4.774 1.00 98.44 111 VAL A O 1
ATOM 861 N N . LYS A 1 112 ? 1.960 -4.070 6.109 1.00 98.50 112 LYS A N 1
ATOM 862 C CA . LYS A 1 112 ? 1.209 -4.631 7.229 1.00 98.50 112 LYS A CA 1
ATOM 863 C C . LYS A 1 112 ? 1.187 -3.630 8.380 1.00 98.50 112 LYS A C 1
ATOM 865 O O . LYS A 1 112 ? 2.244 -3.164 8.805 1.00 98.50 112 LYS A O 1
ATOM 870 N N . LEU A 1 113 ? 0.006 -3.329 8.914 1.00 97.88 113 LEU A N 1
ATOM 871 C CA . LEU A 1 113 ? -0.170 -2.405 10.037 1.00 97.88 113 LEU A CA 1
ATOM 872 C C . LEU A 1 113 ? -1.294 -2.851 10.973 1.00 97.88 113 LEU A C 1
ATOM 874 O O . LEU A 1 113 ? -2.182 -3.605 10.583 1.00 97.88 113 LEU A O 1
ATOM 878 N N . LYS A 1 114 ? -1.261 -2.372 12.218 1.00 97.88 114 LYS A N 1
ATOM 879 C CA . LYS A 1 114 ? -2.345 -2.570 13.184 1.00 97.88 114 LYS A CA 1
ATOM 880 C C . LYS A 1 114 ? -3.094 -1.258 13.388 1.00 97.88 114 LYS A C 1
ATOM 882 O O . LYS A 1 114 ? -2.480 -0.275 13.804 1.00 97.88 114 LYS A O 1
ATOM 887 N N . LEU A 1 115 ? -4.392 -1.259 13.099 1.00 97.19 115 LEU A N 1
ATOM 888 C CA . LEU A 1 115 ? -5.288 -0.137 13.353 1.00 97.19 115 LEU A CA 1
ATOM 889 C C . LEU A 1 115 ? -5.956 -0.293 14.717 1.00 97.19 115 LEU A C 1
ATOM 891 O O . LEU A 1 115 ? -6.380 -1.387 15.088 1.00 97.19 115 LEU A O 1
ATOM 895 N N . VAL A 1 116 ? -6.056 0.816 15.441 1.00 95.62 116 VAL A N 1
ATOM 896 C CA . VAL A 1 116 ? -6.812 0.945 16.687 1.00 95.62 116 VAL A CA 1
ATOM 897 C C . VAL A 1 116 ? -7.967 1.908 16.444 1.00 95.62 116 VAL A C 1
ATOM 899 O O . VAL A 1 116 ? -7.776 3.024 15.952 1.00 95.62 116 VAL A O 1
ATOM 902 N N . SER A 1 117 ? -9.168 1.445 16.774 1.00 93.25 117 SER A N 1
ATOM 903 C CA . SER A 1 117 ? -10.434 2.158 16.614 1.00 93.25 117 SER A CA 1
ATOM 904 C C . SER A 1 117 ? -11.421 1.668 17.681 1.00 93.25 117 SER A C 1
ATOM 906 O O . SER A 1 117 ? -11.207 0.593 18.250 1.00 93.25 117 SER A O 1
ATOM 908 N N . ASP A 1 118 ? -12.501 2.411 17.922 1.00 90.06 118 ASP A N 1
ATOM 909 C CA . ASP A 1 118 ? -13.548 2.006 18.876 1.00 90.06 118 ASP A CA 1
ATOM 910 C C . ASP A 1 118 ? -14.562 1.014 18.267 1.00 90.06 118 ASP A C 1
ATOM 912 O O . ASP A 1 118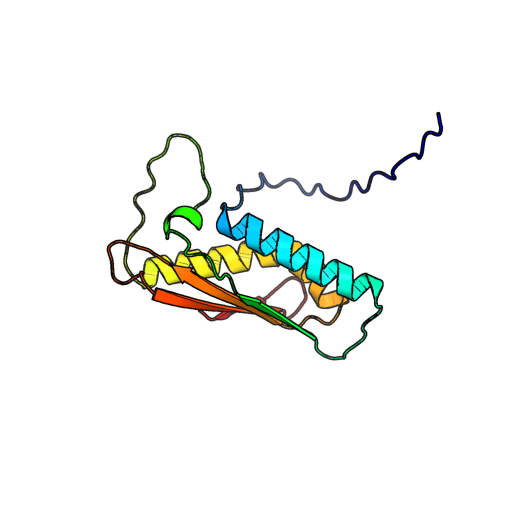 ? -15.506 0.589 18.934 1.00 90.06 118 ASP A O 1
ATOM 916 N N . GLY A 1 119 ? -14.379 0.635 16.997 1.00 91.31 119 GLY A N 1
ATOM 917 C CA . GLY A 1 119 ? -15.295 -0.218 16.246 1.00 91.31 119 GLY A CA 1
ATOM 918 C C . GLY A 1 119 ? -14.624 -1.397 15.531 1.00 91.31 119 GLY A C 1
ATOM 919 O O . GLY A 1 119 ? -13.459 -1.723 15.788 1.00 91.31 119 GLY A O 1
ATOM 920 N N . PRO A 1 120 ? -15.365 -2.056 14.620 1.00 92.56 120 PRO A N 1
ATOM 921 C CA . PRO A 1 120 ? -14.894 -3.219 13.863 1.00 92.56 120 PRO A CA 1
ATOM 922 C C . PRO A 1 120 ? -13.627 -2.982 13.028 1.00 92.56 120 PRO A C 1
ATOM 924 O O . PRO A 1 120 ? -12.933 -3.934 12.699 1.00 92.56 120 PRO A O 1
ATOM 927 N N . ALA A 1 121 ? -13.270 -1.730 12.727 1.00 94.75 121 ALA A N 1
ATOM 928 C CA . ALA A 1 121 ? -12.024 -1.396 12.037 1.00 94.75 121 ALA A CA 1
ATOM 929 C C . ALA A 1 121 ? -10.742 -1.741 12.831 1.00 94.75 121 ALA A C 1
ATOM 931 O O . ALA A 1 121 ? -9.640 -1.732 12.272 1.00 94.75 121 ALA A O 1
ATOM 932 N N . SER A 1 122 ? -10.847 -2.015 14.138 1.00 96.38 122 SER A N 1
ATOM 933 C CA . SER A 1 122 ? -9.700 -2.338 14.992 1.00 96.38 122 SER A CA 1
ATOM 934 C C . SER A 1 122 ? -9.139 -3.721 14.655 1.00 96.38 122 SER A C 1
ATOM 936 O O . SER A 1 122 ? -9.834 -4.728 14.768 1.00 96.38 122 SER A O 1
ATOM 938 N N . GLY A 1 123 ? -7.869 -3.805 14.259 1.00 96.75 123 GLY A N 1
ATOM 939 C CA . GLY A 1 123 ? -7.306 -5.076 13.814 1.00 96.75 123 GLY A CA 1
ATOM 940 C C . GLY A 1 123 ? -5.987 -4.967 13.064 1.00 96.75 123 GLY A C 1
ATOM 941 O O . GLY A 1 123 ? -5.385 -3.901 12.961 1.00 96.75 123 GLY A O 1
ATOM 942 N N . SER A 1 124 ? -5.510 -6.109 12.566 1.00 97.56 124 SER A N 1
ATOM 943 C CA . SER A 1 124 ? -4.348 -6.167 11.673 1.00 97.56 124 SER A CA 1
ATOM 944 C C . SER A 1 124 ? -4.808 -6.112 10.226 1.00 97.56 124 SER A C 1
ATOM 946 O O . SER A 1 124 ? -5.619 -6.932 9.812 1.00 97.56 124 SER A O 1
ATOM 948 N N . TRP A 1 125 ? -4.224 -5.194 9.472 1.00 98.38 125 TRP A N 1
ATOM 949 C CA . TRP A 1 125 ? -4.534 -4.935 8.077 1.00 98.38 125 TRP A CA 1
ATOM 950 C C . TRP A 1 125 ? -3.293 -5.155 7.218 1.00 98.38 125 TRP A C 1
ATOM 952 O O . TRP A 1 125 ? -2.160 -4.945 7.670 1.00 98.38 125 TRP A O 1
ATOM 962 N N . ARG A 1 126 ? -3.509 -5.584 5.977 1.00 98.56 126 ARG A N 1
ATOM 963 C CA . ARG A 1 126 ? -2.461 -5.789 4.982 1.00 98.56 126 ARG A CA 1
ATOM 964 C C . ARG A 1 126 ? -2.899 -5.116 3.696 1.00 98.56 126 ARG A C 1
ATOM 966 O O . ARG A 1 126 ? -3.918 -5.484 3.149 1.00 98.56 126 ARG A O 1
ATOM 973 N N . VAL A 1 127 ? -2.106 -4.178 3.206 1.00 98.62 127 VAL A N 1
ATOM 974 C CA . VAL A 1 127 ? -2.357 -3.510 1.932 1.00 98.62 127 VAL A CA 1
ATOM 975 C C . VAL A 1 127 ? -1.291 -3.954 0.951 1.00 98.62 127 VAL A C 1
ATOM 977 O O . VAL A 1 127 ? -0.105 -3.778 1.222 1.00 98.62 127 VAL A O 1
ATOM 980 N N . VAL A 1 128 ? -1.702 -4.542 -0.165 1.00 98.69 128 VAL A N 1
ATOM 981 C CA . VAL A 1 128 ? -0.821 -4.974 -1.250 1.00 98.69 128 VAL A CA 1
ATOM 982 C C . VAL A 1 128 ? -1.090 -4.101 -2.463 1.00 98.69 128 VAL A C 1
ATOM 984 O O . VAL A 1 128 ? -2.193 -4.092 -3.002 1.00 98.69 128 VAL A O 1
ATOM 987 N N . THR A 1 129 ? -0.060 -3.395 -2.916 1.00 98.56 129 THR A N 1
ATOM 988 C CA . THR A 1 129 ? -0.116 -2.548 -4.104 1.00 98.56 129 THR A CA 1
ATOM 989 C C . THR A 1 129 ? 0.701 -3.193 -5.210 1.00 98.56 129 THR A C 1
ATOM 991 O O . THR A 1 129 ? 1.926 -3.302 -5.108 1.00 98.56 129 THR A O 1
ATOM 994 N N . THR A 1 130 ? 0.039 -3.603 -6.288 1.00 98.19 130 THR A N 1
ATOM 995 C CA . THR A 1 130 ? 0.701 -4.160 -7.473 1.00 98.19 130 THR A CA 1
ATOM 996 C C . THR A 1 130 ? 0.873 -3.067 -8.515 1.00 98.19 130 THR A C 1
ATOM 998 O O . THR A 1 130 ? -0.098 -2.471 -8.970 1.00 98.19 130 THR A O 1
ATOM 1001 N N . ASN A 1 131 ? 2.118 -2.799 -8.891 1.00 96.25 131 ASN A N 1
ATOM 1002 C CA . ASN A 1 131 ? 2.491 -1.796 -9.874 1.00 96.25 131 ASN A CA 1
ATOM 1003 C C . ASN A 1 131 ? 2.407 -2.389 -11.288 1.00 96.25 131 ASN A C 1
ATOM 1005 O O . ASN A 1 131 ? 3.233 -3.224 -11.654 1.00 96.25 131 ASN A O 1
ATOM 1009 N N . VAL A 1 132 ? 1.411 -1.967 -12.071 1.00 92.69 132 VAL A N 1
ATOM 1010 C CA . VAL A 1 132 ? 1.126 -2.553 -13.390 1.00 92.69 132 VAL A CA 1
ATOM 1011 C C . VAL A 1 132 ? 1.932 -1.864 -14.490 1.00 92.69 132 VAL A C 1
ATOM 1013 O O . VAL A 1 132 ? 2.503 -2.540 -15.340 1.00 92.69 132 VAL A O 1
ATOM 1016 N N . THR A 1 133 ? 1.988 -0.526 -14.484 1.00 91.19 133 THR A N 1
ATOM 1017 C CA . THR A 1 133 ? 2.633 0.261 -15.561 1.00 91.19 133 THR A CA 1
ATOM 1018 C C . THR A 1 133 ? 3.525 1.404 -15.071 1.00 91.19 133 THR A C 1
ATOM 1020 O O . THR A 1 133 ? 3.917 2.264 -15.855 1.00 91.19 133 THR A O 1
ATOM 1023 N N . GLY A 1 134 ? 3.794 1.496 -13.770 1.00 92.44 134 GLY A N 1
ATOM 1024 C CA . GLY A 1 134 ? 4.448 2.646 -13.136 1.00 92.44 134 GLY A CA 1
ATOM 1025 C C . GL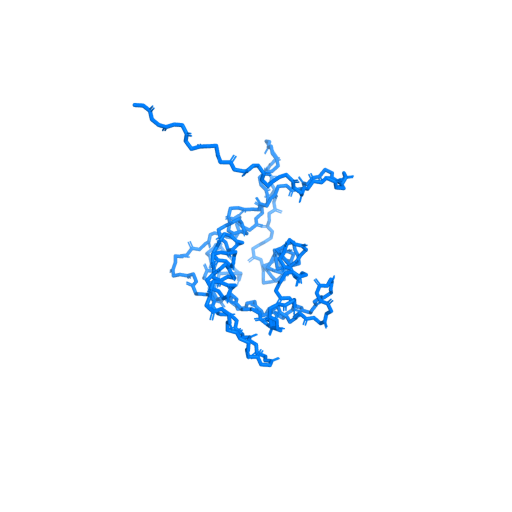Y A 1 134 ? 3.511 3.814 -12.844 1.00 92.44 134 GLY A C 1
ATOM 1026 O O . GLY A 1 134 ? 3.740 4.545 -11.890 1.00 92.44 134 GLY A O 1
ATOM 1027 N N . HIS A 1 135 ? 2.439 3.963 -13.618 1.00 95.38 135 HIS A N 1
ATOM 1028 C CA . HIS A 1 135 ? 1.427 5.007 -13.421 1.00 95.38 135 HIS A CA 1
ATOM 1029 C C . HIS A 1 135 ? 0.066 4.449 -13.007 1.00 95.38 135 HIS A C 1
ATOM 1031 O O . HIS A 1 135 ? -0.849 5.205 -12.697 1.00 95.38 135 HIS A O 1
ATOM 1037 N N . THR A 1 136 ? -0.086 3.127 -13.044 1.00 96.62 136 THR A N 1
ATOM 1038 C CA . THR A 1 136 ? -1.307 2.441 -12.633 1.00 96.62 136 THR A CA 1
ATOM 1039 C C . THR A 1 136 ? -0.961 1.311 -11.681 1.00 96.62 136 THR A C 1
ATOM 1041 O O . THR A 1 136 ? 0.059 0.627 -11.841 1.00 96.62 136 THR A O 1
ATOM 1044 N N . CYS A 1 137 ? -1.839 1.103 -10.704 1.00 97.94 137 CYS A N 1
ATOM 1045 C CA . CYS A 1 137 ? -1.733 0.010 -9.755 1.00 97.94 137 CYS A CA 1
ATOM 1046 C C . CYS A 1 137 ? -3.085 -0.641 -9.474 1.00 97.94 137 CYS A C 1
ATOM 1048 O O . CYS A 1 137 ? -4.142 -0.066 -9.736 1.00 97.94 137 CYS A O 1
ATOM 1050 N N . THR A 1 138 ? -3.027 -1.845 -8.913 1.00 98.31 138 THR A N 1
ATOM 1051 C CA . THR A 1 138 ? -4.150 -2.465 -8.206 1.00 98.31 138 THR A CA 1
ATOM 1052 C C . THR A 1 138 ? -3.840 -2.492 -6.717 1.00 98.31 138 THR A C 1
ATOM 1054 O O . THR A 1 138 ? -2.680 -2.659 -6.330 1.00 98.31 138 THR A O 1
ATOM 1057 N N . VAL A 1 139 ? -4.869 -2.316 -5.888 1.00 98.50 139 VAL A N 1
ATOM 1058 C CA . VAL A 1 139 ? -4.740 -2.313 -4.428 1.00 98.50 139 VAL A CA 1
ATOM 1059 C C . VAL A 1 139 ? -5.689 -3.341 -3.830 1.00 98.50 139 VAL A C 1
ATOM 1061 O O . VAL A 1 139 ? -6.907 -3.227 -3.983 1.00 98.50 139 VAL A O 1
ATOM 1064 N N . ASP A 1 140 ? -5.114 -4.293 -3.104 1.00 98.38 140 ASP A N 1
ATOM 1065 C CA . ASP A 1 140 ? -5.824 -5.298 -2.320 1.00 98.38 140 ASP A CA 1
ATOM 1066 C C . ASP A 1 140 ? -5.614 -5.007 -0.829 1.00 98.38 140 ASP A C 1
ATOM 1068 O O . ASP A 1 140 ? -4.489 -4.744 -0.398 1.00 98.38 140 ASP A O 1
ATOM 1072 N N . VAL A 1 141 ? -6.702 -5.014 -0.056 1.00 96.81 141 VAL A N 1
ATOM 1073 C CA . VAL A 1 141 ? -6.728 -4.756 1.396 1.00 96.81 141 VAL A CA 1
ATOM 1074 C C . VAL A 1 141 ? -7.343 -5.948 2.107 1.00 96.81 141 VAL A C 1
ATOM 1076 O O . VAL A 1 141 ? -8.353 -6.452 1.565 1.00 96.81 141 VAL A O 1
#

Secondary structure (DSSP, 8-state):
------------------PPPPHHHHHHHHHHHHHHHHHHHTT---SSEEEEEE--S-EEGGGGS---TT-------SHHHHHHHHHHHHHHHHHHHHHHHHHTTEEEEEEEEEEE-SSTT-EEEEEEEEESSSS-EEEE-

Sequence (141 aa):
GNRFTSDHITDVEVGHAEEPLSFTSSSILKSLMIAKEELELHAIRTGHSHMYLCILKEQKLLDLVPVSGNTVVDVGQDEATACSLLKEMALKIHELVGARMHHLSVCQWEVKLKLVSDGPASGSWRVVTTNVTGHTCTVDV

pLDDT: mean 84.98, std 19.34, range [31.14, 98.69]

InterPro domains:
  IPR013537 Acetyl-CoA carboxylase, central domain [PF08326] (23-140)
  IPR049076 Acetyl-CoA carboxylase [PTHR45728] (12-141)

Radius of gyration: 16.96 Å; chains: 1; bounding box: 52×36×34 Å

Foldseek 3Di:
DDDDDDDDPPDDDPDDPDQDFFQVLVVVLVVVVVVLVVLVVVVPQDLADEAEAEDPDEDELCSLDGPDPPDDDDQDQAQVSSVVSLVVSLLSSLQVCLLSCVVSNHQKYKYWHAYDDPDHNGGIDMWMWGRDPSRDIDIDD

Organism: NCBI:txid649009